Protein AF-A0AAV2DZ24-F1 (afdb_monomer_lite)

Organism: NCBI:txid586398

Structure (mmCIF, N/CA/C/O backbone):
data_AF-A0AAV2DZ24-F1
#
_entry.id   AF-A0AAV2DZ24-F1
#
loop_
_atom_site.group_PDB
_atom_site.id
_atom_site.type_symbol
_atom_site.label_atom_id
_atom_site.label_alt_id
_atom_site.label_comp_id
_atom_site.label_asym_id
_atom_site.label_entity_id
_atom_site.label_seq_id
_atom_site.pdbx_PDB_ins_code
_atom_site.Cartn_x
_atom_site.Cartn_y
_atom_site.Cartn_z
_atom_site.occupancy
_atom_site.B_iso_or_equiv
_atom_site.auth_seq_id
_atom_site.auth_comp_id
_atom_site.auth_asym_id
_atom_site.auth_atom_id
_atom_site.pdbx_PDB_model_num
ATOM 1 N N . MET A 1 1 ? 14.922 5.533 2.831 1.00 26.80 1 MET A N 1
ATOM 2 C CA . MET A 1 1 ? 14.221 6.463 3.749 1.00 26.80 1 MET A CA 1
ATOM 3 C C . MET A 1 1 ? 12.955 6.963 3.055 1.00 26.80 1 MET A C 1
ATOM 5 O O . MET A 1 1 ? 13.013 7.956 2.349 1.00 26.80 1 MET A O 1
ATOM 9 N N . LEU A 1 2 ? 11.831 6.251 3.174 1.00 26.81 2 LEU A N 1
ATOM 10 C CA . LEU A 1 2 ? 10.562 6.656 2.552 1.00 26.81 2 LEU A CA 1
ATOM 11 C C . LEU A 1 2 ? 9.710 7.397 3.588 1.00 26.81 2 LEU A C 1
ATOM 13 O O . LEU A 1 2 ? 9.248 6.819 4.568 1.00 26.81 2 LEU A O 1
ATOM 17 N N . ARG A 1 3 ? 9.577 8.711 3.394 1.00 33.28 3 ARG A N 1
ATOM 18 C CA . ARG A 1 3 ? 8.607 9.572 4.082 1.00 33.28 3 ARG A CA 1
ATOM 19 C C . ARG A 1 3 ? 7.403 9.786 3.157 1.00 33.28 3 ARG A C 1
ATOM 21 O O . ARG A 1 3 ? 7.526 9.596 1.955 1.00 33.28 3 ARG A O 1
ATOM 28 N N . TYR A 1 4 ? 6.298 10.235 3.753 1.00 29.70 4 TYR A N 1
ATOM 29 C CA . TYR A 1 4 ? 4.995 10.611 3.173 1.00 29.70 4 TYR A CA 1
ATOM 30 C C . TYR A 1 4 ? 3.925 9.514 3.183 1.00 29.70 4 TYR A C 1
ATOM 32 O O . TYR A 1 4 ? 3.890 8.603 2.368 1.00 29.70 4 TYR A O 1
ATOM 40 N N . ALA A 1 5 ? 3.026 9.647 4.160 1.00 33.38 5 ALA A N 1
ATOM 41 C CA . ALA A 1 5 ? 1.899 8.760 4.404 1.00 33.38 5 ALA A CA 1
ATOM 42 C C . ALA A 1 5 ? 0.872 9.474 5.312 1.00 33.38 5 ALA A C 1
ATOM 44 O O . ALA A 1 5 ? 0.639 9.077 6.450 1.00 33.38 5 ALA A O 1
ATOM 45 N N . THR A 1 6 ? 0.283 10.583 4.856 1.00 38.00 6 THR A N 1
ATOM 46 C CA . THR A 1 6 ? -0.700 11.362 5.641 1.00 38.00 6 THR A CA 1
ATOM 47 C C . THR A 1 6 ? -2.129 10.798 5.592 1.00 38.00 6 THR A C 1
ATOM 49 O O . THR A 1 6 ? -2.950 11.179 6.419 1.00 38.00 6 THR A O 1
ATOM 52 N N . THR A 1 7 ? -2.421 9.812 4.732 1.00 36.19 7 THR A N 1
ATOM 53 C CA . THR A 1 7 ? -3.761 9.177 4.611 1.00 36.19 7 THR A CA 1
ATOM 54 C C . THR A 1 7 ? -3.827 7.759 5.205 1.00 36.19 7 THR A C 1
ATOM 56 O O . THR A 1 7 ? -4.760 6.995 4.969 1.00 36.19 7 THR A O 1
ATOM 59 N N . VAL A 1 8 ? -2.802 7.358 5.959 1.00 47.25 8 VAL A N 1
ATOM 60 C CA . VAL A 1 8 ? -2.418 5.944 6.095 1.00 47.25 8 VAL A CA 1
ATOM 61 C C . VAL A 1 8 ? -3.111 5.176 7.219 1.00 47.25 8 VAL A C 1
ATOM 63 O O . VAL A 1 8 ? -3.176 3.956 7.170 1.00 47.25 8 VAL A O 1
ATOM 66 N N . LYS A 1 9 ? -3.713 5.836 8.206 1.00 39.12 9 LYS A N 1
ATOM 67 C CA . LYS A 1 9 ? -4.092 5.148 9.450 1.00 39.12 9 LYS A CA 1
ATOM 68 C C . LYS A 1 9 ? -5.255 4.154 9.312 1.00 39.12 9 LYS A C 1
ATOM 70 O O . LYS A 1 9 ? -5.183 3.056 9.855 1.00 39.12 9 LYS A O 1
ATOM 75 N N . SER A 1 10 ? -6.315 4.518 8.594 1.00 40.84 10 SER A N 1
ATOM 76 C CA . SER A 1 10 ? -7.495 3.664 8.373 1.00 40.84 10 SER A CA 1
ATOM 77 C C . SER A 1 10 ? -7.337 2.753 7.156 1.00 40.84 10 SER A C 1
ATOM 79 O O . SER A 1 10 ? -7.785 1.609 7.193 1.00 40.84 10 SER A O 1
ATOM 81 N N . VAL A 1 11 ? -6.655 3.230 6.111 1.00 47.50 11 VAL A N 1
ATOM 82 C CA . VAL A 1 11 ? -6.399 2.457 4.889 1.00 47.50 11 VAL A CA 1
ATOM 83 C C . VAL A 1 11 ? -5.413 1.323 5.167 1.00 47.50 11 VAL A C 1
ATOM 85 O O . VAL A 1 11 ? -5.732 0.181 4.868 1.00 47.50 11 VAL A O 1
ATOM 88 N N . TRP A 1 12 ? -4.284 1.573 5.841 1.00 49.69 12 TRP A N 1
ATOM 89 C CA . TRP A 1 12 ? -3.292 0.517 6.092 1.00 49.69 12 TRP A CA 1
ATOM 90 C C . TRP A 1 12 ? -3.724 -0.513 7.130 1.00 49.69 12 TRP A C 1
ATOM 92 O O . TRP A 1 12 ? -3.498 -1.701 6.920 1.00 49.69 12 TRP A O 1
ATOM 102 N N . ARG A 1 13 ? -4.417 -0.098 8.204 1.00 45.50 13 ARG A N 1
ATOM 103 C CA . ARG A 1 13 ? -5.027 -1.060 9.142 1.00 45.50 13 ARG A CA 1
ATOM 104 C C . ARG A 1 13 ? -6.008 -1.985 8.440 1.00 45.50 13 ARG A C 1
ATOM 106 O O . ARG A 1 13 ? -6.066 -3.161 8.767 1.00 45.50 13 ARG A O 1
ATOM 113 N N . ARG A 1 14 ? -6.791 -1.458 7.494 1.00 46.53 14 ARG A N 1
ATOM 114 C CA . ARG A 1 14 ? -7.742 -2.270 6.742 1.00 46.53 14 ARG A CA 1
ATOM 115 C C . ARG A 1 14 ? -7.029 -3.154 5.726 1.00 46.53 14 ARG A C 1
ATOM 117 O O . ARG A 1 14 ? -7.371 -4.322 5.666 1.00 46.53 14 ARG A O 1
ATOM 124 N N . LEU A 1 15 ? -6.025 -2.652 5.008 1.00 50.81 15 LEU A N 1
ATOM 125 C CA . LEU A 1 15 ? -5.256 -3.421 4.021 1.00 50.81 15 LEU A CA 1
ATOM 126 C C . LEU A 1 15 ? -4.575 -4.651 4.624 1.00 50.81 15 LEU A C 1
ATOM 128 O O . LEU A 1 15 ? -4.702 -5.736 4.067 1.00 50.81 15 LEU A O 1
ATOM 132 N N . LEU A 1 16 ? -3.925 -4.503 5.780 1.00 51.91 16 LEU A N 1
ATOM 133 C CA . LEU A 1 16 ? -3.255 -5.629 6.438 1.00 51.91 16 LEU A CA 1
ATOM 134 C C . LEU A 1 16 ? -4.238 -6.561 7.155 1.00 51.91 16 LEU A C 1
ATOM 136 O O . LEU A 1 16 ? -4.033 -7.765 7.140 1.00 51.91 16 LEU A O 1
ATOM 140 N N . ASN A 1 17 ? -5.355 -6.049 7.685 1.00 51.22 17 ASN A N 1
ATOM 141 C CA . ASN A 1 17 ? -6.379 -6.908 8.296 1.00 51.22 17 ASN A CA 1
ATOM 142 C C . ASN A 1 17 ? -7.316 -7.593 7.288 1.00 51.22 17 ASN A C 1
ATOM 144 O O . ASN A 1 17 ? -8.057 -8.486 7.686 1.00 51.22 17 ASN A O 1
ATOM 148 N N . THR A 1 18 ? -7.362 -7.161 6.021 1.00 47.59 18 THR A N 1
ATOM 149 C CA . THR A 1 18 ? -8.238 -7.773 5.002 1.00 47.59 18 THR A CA 1
ATOM 150 C C . THR A 1 18 ? -7.510 -8.620 3.967 1.00 47.59 18 THR A C 1
ATOM 152 O O . THR A 1 18 ? -8.214 -9.184 3.140 1.00 47.59 18 THR A O 1
ATOM 155 N N . CYS A 1 19 ? -6.172 -8.747 4.018 1.00 50.75 19 CYS A N 1
ATOM 156 C CA . CYS A 1 19 ? -5.307 -9.690 3.269 1.00 50.75 19 CYS A CA 1
ATOM 157 C C . CYS A 1 19 ? -5.603 -9.944 1.771 1.00 50.75 19 CYS A C 1
ATOM 159 O O . CYS A 1 19 ? -4.981 -10.804 1.171 1.00 50.75 19 CYS A O 1
ATOM 161 N N . ALA A 1 20 ? -6.515 -9.213 1.133 1.00 49.25 20 ALA A N 1
ATOM 162 C CA . ALA A 1 20 ? -6.938 -9.477 -0.239 1.00 49.25 20 ALA A CA 1
ATOM 163 C C . ALA A 1 20 ? -6.140 -8.658 -1.263 1.00 49.25 20 ALA A C 1
ATOM 165 O O . ALA A 1 20 ? -6.109 -9.010 -2.435 1.00 49.25 20 ALA A O 1
ATOM 166 N N . GLN A 1 21 ? -5.520 -7.547 -0.840 1.00 55.50 21 GLN A N 1
ATOM 167 C CA . GLN A 1 21 ? -4.658 -6.726 -1.705 1.00 55.50 21 GLN A CA 1
ATOM 168 C C . GLN A 1 21 ? -3.166 -7.027 -1.537 1.00 55.50 21 GLN A C 1
ATOM 170 O O . GLN A 1 21 ? -2.385 -6.755 -2.444 1.00 55.50 21 GLN A O 1
ATOM 175 N N . VAL A 1 22 ? -2.764 -7.561 -0.384 1.00 64.69 22 VAL A N 1
ATOM 176 C CA . VAL A 1 22 ? -1.405 -8.062 -0.159 1.00 64.69 22 VAL A CA 1
ATOM 177 C C . VAL A 1 22 ? -1.432 -9.513 -0.611 1.00 64.69 22 VAL A C 1
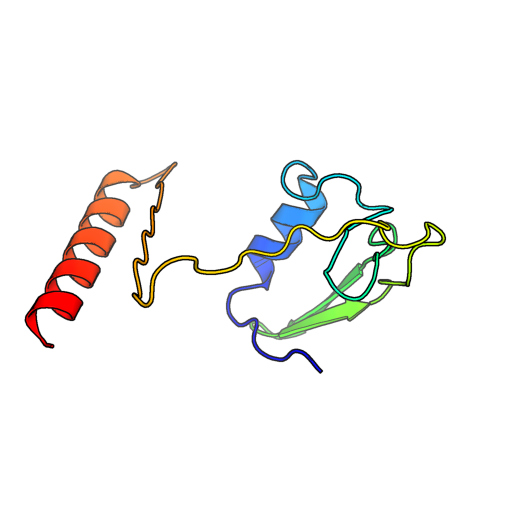ATOM 179 O O . VAL A 1 22 ? -2.235 -10.260 -0.074 1.00 64.69 22 VAL A O 1
ATOM 182 N N . GLY A 1 23 ? -0.631 -9.875 -1.617 1.00 75.00 23 GLY A N 1
ATOM 183 C CA . GLY A 1 23 ? -0.574 -11.240 -2.152 1.00 75.00 23 GLY A CA 1
ATOM 184 C C . GLY A 1 23 ? -0.140 -12.250 -1.088 1.00 75.00 23 GLY A C 1
ATOM 185 O O . GLY A 1 23 ? -0.948 -12.699 -0.287 1.00 75.00 23 GLY A O 1
ATOM 186 N N . ASP A 1 24 ? 1.142 -12.603 -1.060 1.00 84.12 24 ASP A N 1
ATOM 187 C CA . ASP A 1 24 ? 1.721 -13.380 0.040 1.00 84.12 24 ASP A CA 1
ATOM 188 C C . ASP A 1 24 ? 2.364 -12.422 1.062 1.00 84.12 24 ASP A C 1
ATOM 190 O O . ASP A 1 24 ? 3.360 -11.768 0.734 1.00 84.12 24 ASP A O 1
ATOM 194 N N . PRO A 1 25 ? 1.830 -12.302 2.294 1.00 86.62 25 PRO A N 1
ATOM 195 C CA . PRO A 1 25 ? 2.414 -11.449 3.326 1.00 86.62 25 PRO A CA 1
ATOM 196 C C . PRO A 1 25 ? 3.826 -11.863 3.757 1.00 86.62 25 PRO A C 1
ATOM 198 O O . PRO A 1 25 ? 4.561 -11.019 4.259 1.00 86.62 25 PRO A O 1
ATOM 201 N N . SER A 1 26 ? 4.221 -13.126 3.571 1.00 88.31 26 SER A N 1
ATOM 202 C CA . SER A 1 26 ? 5.571 -13.611 3.892 1.00 88.31 26 SER A CA 1
ATOM 203 C C . SER A 1 26 ? 6.612 -13.260 2.818 1.00 88.31 26 SER A C 1
ATOM 205 O O . SER A 1 26 ? 7.823 -13.299 3.069 1.00 88.31 26 SER A O 1
ATOM 207 N N . ALA A 1 27 ? 6.143 -12.888 1.623 1.00 88.75 27 ALA A N 1
ATOM 208 C CA . ALA A 1 27 ? 6.960 -12.669 0.438 1.00 88.75 27 ALA A CA 1
ATOM 209 C C . ALA A 1 27 ? 6.462 -11.474 -0.395 1.00 88.75 27 ALA A C 1
ATOM 211 O O . ALA A 1 27 ? 6.258 -11.568 -1.608 1.00 88.75 27 ALA A O 1
ATOM 212 N N . TYR A 1 28 ? 6.276 -10.314 0.240 1.00 86.12 28 TYR A N 1
ATOM 213 C CA . TYR A 1 28 ? 5.862 -9.106 -0.468 1.00 86.12 28 TYR A CA 1
ATOM 214 C C . TYR A 1 28 ? 7.015 -8.557 -1.317 1.00 86.12 28 TYR A C 1
ATOM 216 O O . TYR A 1 28 ? 7.973 -7.971 -0.806 1.00 86.12 28 TYR A O 1
ATOM 224 N N . VAL A 1 29 ? 6.932 -8.763 -2.630 1.00 83.94 29 VAL A N 1
ATOM 225 C CA . VAL A 1 29 ? 7.989 -8.392 -3.574 1.00 83.94 29 VAL A CA 1
ATOM 226 C C . VAL A 1 29 ? 8.009 -6.881 -3.806 1.00 83.94 29 VAL A C 1
ATOM 228 O O . VAL A 1 29 ? 7.025 -6.284 -4.242 1.00 83.94 29 VAL A O 1
ATOM 231 N N . THR A 1 30 ? 9.169 -6.268 -3.583 1.00 80.56 30 THR A N 1
ATOM 232 C CA . THR A 1 30 ? 9.507 -4.933 -4.094 1.00 80.56 30 THR A CA 1
ATOM 233 C C . THR A 1 30 ? 10.686 -5.041 -5.067 1.00 80.56 30 THR A C 1
ATOM 235 O O . THR A 1 30 ? 11.323 -6.095 -5.113 1.00 80.56 30 THR A O 1
ATOM 238 N N . PRO A 1 31 ? 10.998 -3.995 -5.857 1.00 76.75 31 PRO A N 1
ATOM 239 C CA . PRO A 1 31 ? 12.107 -4.050 -6.811 1.00 76.75 31 PRO A CA 1
ATOM 240 C C . PRO A 1 31 ? 13.465 -4.390 -6.182 1.00 76.75 31 PRO A C 1
ATOM 242 O O . PRO A 1 31 ? 14.282 -5.029 -6.833 1.00 76.75 31 PRO A O 1
ATOM 245 N N . ASP A 1 32 ? 13.690 -3.974 -4.932 1.00 78.75 32 ASP A N 1
ATOM 246 C CA . ASP A 1 32 ? 14.989 -4.099 -4.263 1.00 78.75 32 ASP A CA 1
ATOM 247 C C . ASP A 1 32 ? 15.033 -5.233 -3.227 1.00 78.75 32 ASP A C 1
ATOM 249 O O . ASP A 1 32 ? 16.094 -5.788 -2.949 1.00 78.75 32 ASP A O 1
ATOM 253 N N . VAL A 1 33 ? 13.895 -5.556 -2.603 1.00 84.56 33 VAL A N 1
ATOM 254 C CA . VAL A 1 33 ? 13.831 -6.508 -1.485 1.00 84.56 33 VAL A CA 1
ATOM 255 C C . VAL A 1 33 ? 12.480 -7.213 -1.411 1.00 84.56 33 VAL A C 1
ATOM 257 O O . VAL A 1 33 ? 11.429 -6.621 -1.660 1.00 84.56 33 VAL A O 1
ATOM 260 N N . VAL A 1 34 ? 12.494 -8.482 -1.015 1.00 88.19 34 VAL A N 1
ATOM 261 C CA . VAL A 1 34 ? 11.279 -9.198 -0.618 1.00 88.19 34 VAL A CA 1
ATOM 262 C C . VAL A 1 34 ? 11.075 -8.995 0.877 1.00 88.19 34 VAL A C 1
ATOM 264 O O . VAL A 1 34 ? 11.982 -9.245 1.670 1.00 88.19 34 VAL A O 1
ATOM 267 N N . ILE A 1 35 ? 9.901 -8.506 1.262 1.00 88.94 35 ILE A N 1
ATOM 268 C CA . ILE A 1 35 ? 9.591 -8.119 2.639 1.00 88.94 35 ILE A CA 1
ATOM 269 C C . ILE A 1 35 ? 8.647 -9.153 3.254 1.00 88.94 35 ILE A C 1
ATOM 271 O O . ILE A 1 35 ? 7.602 -9.456 2.682 1.00 88.94 35 ILE A O 1
ATOM 275 N N . ASP A 1 36 ? 9.000 -9.654 4.435 1.00 89.94 36 ASP A N 1
ATOM 276 C CA . ASP A 1 36 ? 8.099 -10.407 5.304 1.00 89.94 36 ASP A CA 1
ATOM 277 C C . ASP A 1 36 ? 7.338 -9.426 6.209 1.00 89.94 36 ASP A C 1
ATOM 279 O O . ASP A 1 36 ? 7.926 -8.652 6.977 1.00 89.94 36 ASP A O 1
ATOM 283 N N . LEU A 1 37 ? 6.014 -9.435 6.062 1.00 88.88 37 LEU A N 1
ATOM 284 C CA . LEU A 1 37 ? 5.068 -8.549 6.733 1.00 88.88 37 LEU A CA 1
ATOM 285 C C . LEU A 1 37 ? 4.252 -9.259 7.826 1.00 88.88 37 LEU A C 1
ATOM 287 O O . LEU A 1 37 ? 3.391 -8.618 8.430 1.00 88.88 37 LEU A O 1
ATOM 291 N N . GLN A 1 38 ? 4.491 -10.548 8.092 1.00 87.62 38 GLN A N 1
ATOM 292 C CA . GLN A 1 38 ? 3.655 -11.349 9.002 1.00 87.62 38 GLN A CA 1
ATOM 293 C C . GLN A 1 38 ? 3.653 -10.826 10.445 1.00 87.62 38 GLN A C 1
ATOM 295 O O . GLN A 1 38 ? 2.619 -10.854 11.108 1.00 87.62 38 GLN A O 1
ATOM 300 N N . ASP A 1 39 ? 4.782 -10.284 10.904 1.00 90.06 39 ASP A N 1
ATOM 301 C CA . ASP A 1 39 ? 4.955 -9.786 12.275 1.00 90.06 39 ASP A CA 1
ATOM 302 C C . ASP A 1 39 ? 4.795 -8.258 12.382 1.00 90.06 39 ASP A C 1
ATOM 304 O O . ASP A 1 39 ? 5.225 -7.634 13.358 1.00 90.06 39 ASP A O 1
ATOM 308 N N . VAL A 1 40 ? 4.208 -7.616 11.365 1.00 88.62 40 VAL A N 1
ATOM 309 C CA . VAL A 1 40 ? 4.075 -6.157 11.340 1.00 88.62 40 VAL A CA 1
ATOM 310 C C . VAL A 1 40 ? 3.021 -5.680 12.335 1.00 88.62 40 VAL A C 1
ATOM 312 O O . VAL A 1 40 ? 1.858 -6.081 12.297 1.00 88.62 40 VAL A O 1
ATOM 315 N N . SER A 1 41 ? 3.409 -4.730 13.185 1.00 84.75 41 SER A N 1
ATOM 316 C CA . SER A 1 41 ? 2.525 -4.098 14.161 1.00 84.75 41 SER A CA 1
ATOM 317 C C . SER A 1 41 ? 2.484 -2.577 13.997 1.00 84.75 41 SER A C 1
ATOM 319 O O . SER A 1 41 ? 3.449 -1.944 13.559 1.00 84.75 41 SER A O 1
ATOM 321 N N . PHE A 1 42 ? 1.348 -1.975 14.367 1.00 86.38 42 PHE A N 1
ATOM 322 C CA . PHE A 1 42 ? 1.133 -0.531 14.272 1.00 86.38 42 PHE A CA 1
ATOM 323 C C . PHE A 1 42 ? 0.775 0.079 15.619 1.00 86.38 42 PHE A C 1
ATOM 325 O O . PHE A 1 42 ? -0.290 -0.201 16.176 1.00 86.38 42 PHE A O 1
ATOM 332 N N . CYS A 1 43 ? 1.601 1.015 16.080 1.00 85.31 43 CYS A N 1
ATOM 333 C CA . CYS A 1 43 ? 1.336 1.812 17.270 1.00 85.31 43 CYS A CA 1
ATOM 334 C C . CYS A 1 43 ? 0.950 3.248 16.888 1.00 85.31 43 CYS A C 1
ATOM 336 O O . CYS A 1 43 ? 1.603 3.908 16.082 1.00 85.31 43 CYS A O 1
ATOM 338 N N . SER A 1 44 ? -0.146 3.753 17.450 1.00 89.19 44 SER A N 1
ATOM 339 C CA . SER A 1 44 ? -0.603 5.121 17.201 1.00 89.19 44 SER A CA 1
ATOM 340 C C . SER A 1 44 ? 0.242 6.119 17.991 1.00 89.19 44 SER A C 1
ATOM 342 O O . SER A 1 44 ? 0.193 6.101 19.214 1.00 89.19 44 SER A O 1
ATOM 344 N N . LEU A 1 45 ? 0.919 7.048 17.310 1.00 89.88 45 LEU A N 1
ATOM 345 C CA . LEU A 1 45 ? 1.684 8.118 17.968 1.00 89.88 45 LEU A CA 1
ATOM 346 C C . LEU A 1 45 ? 0.885 9.424 18.106 1.00 89.88 45 LEU A C 1
ATOM 348 O O . LEU A 1 45 ? 1.055 10.162 19.067 1.00 89.88 45 LEU A O 1
ATOM 352 N N . SER A 1 46 ? 0.017 9.735 17.140 1.00 90.00 46 SER A N 1
ATOM 353 C CA . SER A 1 46 ? -0.912 10.875 17.198 1.00 90.00 46 SER A CA 1
ATOM 354 C C . SER A 1 46 ? -2.089 10.658 16.244 1.00 90.00 46 SER A C 1
ATOM 356 O O . SER A 1 46 ? -2.149 9.638 15.555 1.00 90.00 46 SER A O 1
ATOM 358 N N . SER A 1 47 ? -3.025 11.608 16.154 1.00 83.69 47 SER A N 1
ATOM 359 C CA . SER A 1 47 ? -4.152 11.556 15.204 1.00 83.69 47 SER A CA 1
ATOM 360 C C . SER A 1 47 ? -3.708 11.302 13.755 1.00 83.69 47 SER A C 1
ATOM 362 O O . SER A 1 47 ? -4.361 10.541 13.045 1.00 83.69 47 SER 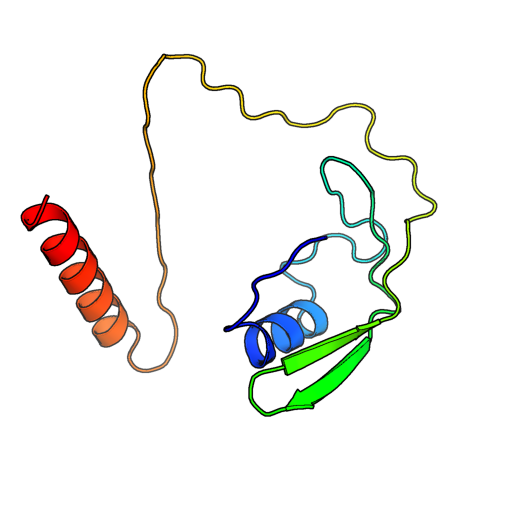A O 1
ATOM 364 N N . SER A 1 48 ? -2.553 11.839 13.357 1.00 82.50 48 SER A N 1
ATOM 365 C CA . SER A 1 48 ? -2.001 11.769 11.999 1.00 82.50 48 SER A CA 1
ATOM 366 C C . SER A 1 48 ? -0.694 10.975 11.870 1.00 82.50 48 SER A C 1
ATOM 368 O O . SER A 1 48 ? -0.106 10.953 10.791 1.00 82.50 48 SER A O 1
ATOM 370 N N . ARG A 1 49 ? -0.214 10.317 12.939 1.00 82.50 49 ARG A N 1
ATOM 371 C CA . ARG A 1 49 ? 1.042 9.543 12.917 1.00 82.50 49 ARG A CA 1
ATOM 372 C C . ARG A 1 49 ? 0.882 8.139 13.485 1.00 82.50 49 ARG A C 1
ATOM 374 O O . ARG A 1 49 ? 0.227 7.929 14.508 1.00 82.50 49 ARG A O 1
ATOM 381 N N . VAL A 1 50 ? 1.534 7.188 12.823 1.00 86.69 50 VAL A N 1
ATOM 382 C CA . VAL A 1 50 ? 1.583 5.771 13.190 1.00 86.69 50 VAL A CA 1
ATOM 383 C C . VAL A 1 50 ? 3.031 5.311 13.108 1.00 86.69 50 VAL A C 1
ATOM 385 O O . VAL A 1 50 ? 3.714 5.613 12.132 1.00 86.69 50 VAL A O 1
ATOM 388 N N . LEU A 1 51 ? 3.481 4.590 14.127 1.00 86.62 51 LEU A N 1
ATOM 389 C CA . LEU A 1 51 ? 4.715 3.824 14.101 1.00 86.62 51 LEU A CA 1
ATOM 390 C C . LEU A 1 51 ? 4.414 2.426 13.557 1.00 86.62 51 LEU A C 1
ATOM 392 O O . LEU A 1 51 ? 3.488 1.778 14.039 1.00 86.62 51 LEU A O 1
ATOM 396 N N . CYS A 1 52 ? 5.199 1.982 12.583 1.00 88.31 52 CYS A N 1
ATOM 397 C CA . CYS A 1 52 ? 5.164 0.632 12.031 1.00 88.31 52 CYS A CA 1
ATOM 398 C C . CYS A 1 52 ? 6.455 -0.093 12.435 1.00 88.31 52 CYS A C 1
ATOM 400 O O . CYS A 1 52 ? 7.539 0.466 12.253 1.00 88.31 52 CYS A O 1
ATOM 402 N N . THR A 1 53 ? 6.346 -1.297 12.995 1.00 89.56 53 THR A N 1
ATOM 403 C CA . THR A 1 53 ? 7.483 -2.145 13.405 1.00 89.56 53 THR A CA 1
ATOM 404 C C . THR A 1 53 ? 7.254 -3.594 12.979 1.00 89.56 53 THR A C 1
ATOM 406 O O . THR A 1 53 ? 6.128 -3.960 12.662 1.00 89.56 53 THR A O 1
ATOM 409 N N . GLY A 1 54 ? 8.306 -4.420 12.976 1.00 88.75 54 GLY A N 1
ATOM 410 C CA . GLY A 1 54 ? 8.204 -5.870 12.735 1.00 88.75 54 GLY A CA 1
ATOM 411 C C . GLY A 1 54 ? 8.384 -6.319 11.281 1.00 88.75 54 GLY A C 1
ATOM 412 O O . GLY A 1 54 ? 8.554 -7.508 11.040 1.00 88.75 54 GLY A O 1
ATOM 413 N N . ALA A 1 55 ? 8.430 -5.392 10.318 1.00 89.69 55 ALA A N 1
ATOM 414 C CA . ALA A 1 55 ? 8.797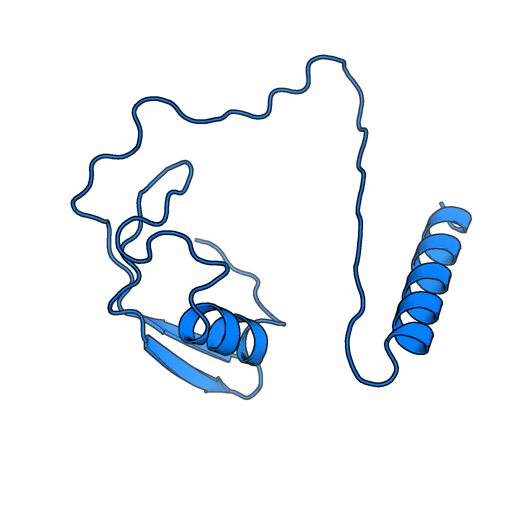 -5.721 8.940 1.00 89.69 55 ALA A CA 1
ATOM 415 C C . ALA A 1 55 ? 10.273 -6.140 8.867 1.00 89.69 55 ALA A C 1
ATOM 417 O O . ALA A 1 55 ? 11.144 -5.447 9.405 1.00 89.69 55 ALA A O 1
ATOM 418 N N . LYS A 1 56 ? 10.552 -7.246 8.177 1.00 91.56 56 LYS A N 1
ATOM 419 C CA . LYS A 1 56 ? 11.900 -7.813 8.037 1.00 91.56 56 LYS A CA 1
ATOM 420 C C . LYS A 1 56 ? 12.130 -8.322 6.608 1.00 91.56 56 LYS A C 1
ATOM 422 O O . LYS A 1 56 ? 11.159 -8.535 5.884 1.00 91.56 56 LYS A O 1
ATOM 427 N N . PRO A 1 57 ? 13.386 -8.494 6.164 1.00 88.81 57 PRO A N 1
ATOM 428 C CA . PRO A 1 57 ? 13.658 -9.169 4.900 1.00 88.81 57 PRO A CA 1
ATOM 429 C C . PRO A 1 57 ? 13.080 -10.586 4.938 1.00 88.81 57 PRO A C 1
ATOM 431 O O . PRO A 1 57 ? 13.241 -11.290 5.936 1.00 88.81 57 PRO A O 1
ATOM 434 N N . SER A 1 58 ? 12.413 -10.993 3.862 1.00 88.56 58 SER A N 1
ATOM 435 C CA . SER A 1 58 ? 11.995 -12.381 3.688 1.00 88.56 58 SER A CA 1
ATOM 436 C C . SER A 1 58 ? 13.227 -13.275 3.531 1.00 88.56 58 SER A C 1
ATOM 438 O O . SER A 1 58 ? 14.262 -12.850 3.015 1.00 88.56 58 SER A O 1
ATOM 440 N N . THR A 1 59 ? 13.112 -14.529 3.963 1.00 85.50 59 THR A N 1
ATOM 441 C CA . THR A 1 59 ? 14.120 -15.569 3.699 1.00 85.50 59 THR A CA 1
ATOM 442 C C . THR A 1 59 ? 14.105 -16.028 2.241 1.00 85.50 59 THR A C 1
ATOM 444 O O . THR A 1 59 ? 15.052 -16.666 1.785 1.00 85.50 59 THR A O 1
ATOM 447 N N . THR A 1 60 ? 13.043 -15.696 1.505 1.00 79.62 60 THR A N 1
ATOM 448 C CA . THR A 1 60 ? 12.915 -15.965 0.075 1.00 79.62 60 THR A CA 1
ATOM 449 C C . THR A 1 60 ? 13.878 -15.072 -0.700 1.00 79.62 60 THR A C 1
ATOM 451 O O . THR A 1 60 ? 13.860 -13.848 -0.546 1.00 79.62 60 THR A O 1
ATOM 454 N N . LEU A 1 61 ? 14.708 -15.673 -1.554 1.00 71.12 61 LEU A N 1
ATOM 455 C CA . LEU A 1 61 ? 15.532 -14.916 -2.495 1.00 71.12 61 LEU A CA 1
ATOM 456 C C . LEU A 1 61 ? 14.619 -14.098 -3.419 1.00 71.12 61 LEU A C 1
ATOM 458 O O . LEU A 1 61 ? 13.577 -14.581 -3.864 1.00 71.12 61 LEU A O 1
ATOM 462 N N . GLY A 1 62 ? 14.999 -12.844 -3.676 1.00 68.75 62 GLY A N 1
ATOM 463 C CA . GLY A 1 62 ? 14.263 -11.981 -4.596 1.00 68.75 62 GLY A CA 1
ATOM 464 C C . GLY A 1 62 ? 14.107 -12.623 -5.976 1.00 68.75 62 GLY A C 1
ATOM 465 O O . GLY A 1 62 ? 14.954 -13.425 -6.371 1.00 68.75 62 GLY A O 1
ATOM 466 N N . PRO A 1 63 ? 13.028 -12.309 -6.711 1.00 71.62 63 PRO A N 1
ATOM 467 C CA . PRO A 1 63 ? 12.792 -12.917 -8.013 1.00 71.62 63 PRO A CA 1
ATOM 468 C C . PRO A 1 63 ? 13.948 -12.612 -8.972 1.00 71.62 63 PRO A C 1
ATOM 470 O O . PRO A 1 63 ? 14.356 -11.460 -9.112 1.00 71.62 63 PRO A O 1
ATOM 473 N N . GLU A 1 64 ? 14.436 -13.638 -9.676 1.00 72.75 64 GLU A N 1
ATOM 474 C CA . GLU A 1 64 ? 15.508 -13.495 -10.677 1.00 72.75 64 GLU A CA 1
ATOM 475 C C . GLU A 1 64 ? 15.096 -12.598 -11.855 1.00 72.75 64 GLU A C 1
ATOM 477 O O . GLU A 1 64 ? 15.939 -12.016 -12.537 1.00 72.75 64 GLU A O 1
ATOM 482 N N . ILE A 1 65 ? 13.787 -12.466 -12.087 1.00 71.31 65 ILE A N 1
ATOM 483 C CA . ILE A 1 65 ? 13.209 -11.672 -13.166 1.00 71.31 65 ILE A CA 1
ATOM 484 C C . ILE A 1 65 ? 12.315 -10.595 -12.558 1.00 71.31 65 ILE A C 1
ATOM 486 O O . ILE A 1 65 ? 11.248 -10.878 -12.013 1.00 71.31 65 ILE A O 1
ATOM 490 N N . LEU A 1 66 ? 12.730 -9.337 -12.700 1.00 73.19 66 LEU A N 1
ATOM 491 C CA . LEU A 1 66 ? 11.912 -8.183 -12.342 1.00 73.19 66 LEU A CA 1
ATOM 492 C C . LEU A 1 66 ? 11.106 -7.713 -13.553 1.00 73.19 66 LEU A C 1
ATOM 494 O O . LEU A 1 66 ? 11.654 -7.458 -14.629 1.00 73.19 66 LEU A O 1
ATOM 498 N N . MET A 1 67 ? 9.797 -7.529 -13.368 1.00 66.69 67 MET A N 1
ATOM 499 C CA . MET A 1 67 ? 8.976 -6.842 -14.360 1.00 66.69 67 MET A CA 1
ATOM 500 C C . MET A 1 67 ? 9.345 -5.361 -14.387 1.00 66.69 67 MET A C 1
ATOM 502 O O . MET A 1 67 ? 9.013 -4.600 -13.479 1.00 66.69 67 MET A O 1
ATOM 506 N N . ARG A 1 68 ? 10.025 -4.941 -15.454 1.00 68.44 68 ARG A N 1
ATOM 507 C CA . ARG A 1 68 ? 10.363 -3.538 -15.685 1.00 68.44 68 ARG A CA 1
ATOM 508 C C . ARG A 1 68 ? 9.382 -2.922 -16.672 1.00 68.44 68 ARG A C 1
ATOM 510 O O . ARG A 1 68 ? 9.307 -3.346 -17.823 1.00 68.44 68 ARG A O 1
ATOM 517 N N . LEU A 1 69 ? 8.682 -1.874 -16.247 1.00 69.25 69 LEU A N 1
ATOM 518 C CA . LEU A 1 69 ? 7.934 -1.011 -17.159 1.00 69.25 69 LEU A CA 1
ATOM 519 C C . LEU A 1 69 ? 8.932 -0.106 -17.889 1.00 69.25 69 LEU A C 1
ATOM 521 O O . LEU A 1 69 ? 9.496 0.811 -17.298 1.00 69.25 69 LEU A O 1
ATOM 525 N N . ILE A 1 70 ? 9.189 -0.399 -19.163 1.00 72.69 70 ILE A N 1
ATOM 526 C CA . ILE A 1 70 ? 10.041 0.424 -20.027 1.00 72.69 70 ILE A CA 1
ATOM 527 C C . ILE A 1 70 ? 9.128 1.159 -21.012 1.00 72.69 70 ILE A C 1
ATOM 529 O O . ILE A 1 70 ? 8.445 0.487 -21.791 1.00 72.69 70 ILE A O 1
ATOM 533 N N . PRO A 1 71 ? 9.103 2.502 -21.021 1.00 64.06 71 PRO A N 1
ATOM 534 C CA . PRO A 1 71 ? 8.404 3.240 -22.064 1.00 64.06 71 PRO A CA 1
ATOM 535 C C . PRO A 1 71 ? 9.094 2.979 -23.409 1.00 64.06 71 PRO A C 1
ATOM 537 O O . PRO A 1 71 ? 10.302 3.163 -23.541 1.00 64.06 71 PRO A O 1
ATOM 540 N N . ARG A 1 72 ? 8.334 2.474 -24.386 1.00 68.38 72 ARG A N 1
ATOM 541 C CA . ARG A 1 72 ? 8.837 2.105 -25.722 1.00 68.38 72 ARG A CA 1
ATOM 542 C C . ARG A 1 72 ? 8.877 3.292 -26.680 1.00 68.38 72 ARG A C 1
ATOM 544 O O . ARG A 1 72 ? 9.804 3.380 -27.474 1.00 68.38 72 ARG A O 1
ATOM 551 N N . ASP A 1 73 ? 7.928 4.211 -26.530 1.00 74.12 73 ASP A N 1
ATOM 552 C CA . ASP A 1 73 ? 7.806 5.416 -27.341 1.00 74.12 73 ASP A CA 1
ATOM 553 C C . ASP A 1 73 ? 7.972 6.642 -26.441 1.00 74.12 73 ASP A C 1
ATOM 555 O O . ASP A 1 73 ? 7.452 6.684 -25.323 1.00 74.12 73 ASP A O 1
ATOM 559 N N . CYS A 1 74 ? 8.724 7.633 -26.909 1.00 60.44 74 CYS A N 1
ATOM 560 C CA . CYS A 1 74 ? 9.045 8.866 -26.196 1.00 60.44 74 CYS A CA 1
ATOM 561 C C . CYS A 1 74 ? 7.777 9.719 -25.986 1.00 60.44 74 CYS A C 1
ATOM 563 O O . CYS A 1 74 ? 7.523 10.662 -26.729 1.00 60.44 74 CYS A O 1
ATOM 565 N N . GLY A 1 75 ? 6.954 9.384 -24.993 1.00 67.50 75 GLY A N 1
ATOM 566 C CA . GLY A 1 75 ? 5.734 10.116 -24.672 1.00 67.50 75 GLY A CA 1
ATOM 567 C C . GLY A 1 75 ? 5.189 9.767 -23.291 1.00 67.50 75 GLY A C 1
ATOM 568 O O . GLY A 1 75 ? 5.343 8.651 -22.800 1.00 67.50 75 GLY A O 1
ATOM 569 N N . TRP A 1 76 ? 4.528 10.734 -22.659 1.00 64.12 76 TRP A N 1
ATOM 570 C CA . TRP A 1 76 ? 3.854 10.541 -21.378 1.00 64.12 76 TRP A CA 1
ATOM 571 C C . TRP A 1 76 ? 2.378 10.260 -21.644 1.00 64.12 76 TRP A C 1
ATOM 573 O O . TRP A 1 76 ? 1.609 11.172 -21.937 1.00 64.12 76 TRP A O 1
ATOM 583 N N . LYS A 1 77 ? 1.968 8.992 -21.556 1.00 65.56 77 LYS A N 1
ATOM 584 C CA . LYS A 1 77 ? 0.552 8.612 -21.578 1.00 65.56 77 LYS A CA 1
ATOM 585 C C . LYS A 1 77 ? 0.168 8.097 -20.198 1.00 65.56 77 LYS A C 1
ATOM 587 O O . LYS A 1 77 ? 0.424 6.945 -19.868 1.00 65.56 77 LYS A O 1
ATOM 592 N N . ALA A 1 78 ? -0.413 8.972 -19.384 1.00 67.38 78 ALA A N 1
ATOM 593 C CA . ALA A 1 78 ? -0.954 8.605 -18.083 1.00 67.38 78 ALA A CA 1
ATOM 594 C C . ALA A 1 78 ? -2.453 8.310 -18.215 1.00 67.38 78 ALA A C 1
ATOM 596 O O . ALA A 1 78 ? -3.205 9.115 -18.760 1.00 67.38 78 ALA A O 1
ATOM 597 N N . TRP A 1 79 ? -2.884 7.159 -17.706 1.00 79.00 79 TRP A N 1
ATOM 598 C CA . TRP A 1 79 ? -4.292 6.827 -17.498 1.00 79.00 79 TRP A CA 1
ATOM 599 C C . TRP A 1 79 ? -4.482 6.620 -15.998 1.00 79.00 79 TRP A C 1
ATOM 601 O O . TRP A 1 79 ? -3.754 5.841 -15.386 1.00 79.00 79 TRP A O 1
ATOM 611 N N . GLY A 1 80 ? -5.451 7.314 -15.405 1.00 79.31 80 GLY A N 1
ATOM 612 C CA . GLY A 1 80 ? -5.922 7.041 -14.049 1.00 79.31 80 GLY A CA 1
ATOM 613 C C . GLY A 1 80 ? -7.398 6.658 -14.068 1.00 79.31 80 GLY A C 1
ATOM 614 O O . GLY A 1 80 ? -8.188 7.303 -14.752 1.00 79.31 80 GLY A O 1
ATOM 615 N N . GLU A 1 81 ? -7.767 5.620 -13.326 1.00 85.31 81 GLU A N 1
ATOM 616 C CA . GLU A 1 81 ? -9.161 5.246 -13.081 1.00 85.31 81 GLU A CA 1
ATOM 617 C C . GLU A 1 81 ? -9.421 5.251 -11.573 1.00 85.31 81 GLU A C 1
ATOM 619 O O . GLU A 1 81 ? -8.563 4.853 -10.783 1.00 85.31 81 GLU A O 1
ATOM 624 N N . ILE A 1 82 ? -10.600 5.721 -11.163 1.00 84.38 82 ILE A N 1
ATOM 625 C CA . ILE A 1 82 ? -11.027 5.711 -9.765 1.00 84.38 82 ILE A CA 1
ATOM 626 C C . ILE A 1 82 ? -12.444 5.145 -9.694 1.00 84.38 82 ILE A C 1
ATOM 628 O O . ILE A 1 82 ? -13.367 5.681 -10.304 1.00 84.38 82 ILE A O 1
ATOM 632 N N . SER A 1 83 ? -1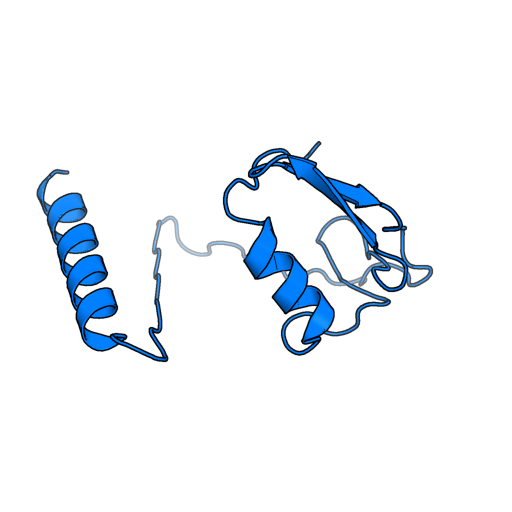2.618 4.090 -8.899 1.00 89.81 83 SER A N 1
ATOM 633 C CA . SER A 1 83 ? -13.917 3.473 -8.624 1.00 89.81 83 SER A CA 1
ATOM 634 C C . SER A 1 83 ? -14.455 3.902 -7.256 1.00 89.81 83 SER A C 1
ATOM 636 O O . SER A 1 83 ? -13.746 3.860 -6.250 1.00 89.81 83 SER A O 1
ATOM 638 N N . TYR A 1 84 ? -15.734 4.281 -7.197 1.00 89.94 84 TYR A N 1
ATOM 639 C CA . TYR A 1 84 ? -16.413 4.681 -5.961 1.00 89.94 84 TYR A CA 1
ATOM 640 C C . TYR A 1 84 ? -17.483 3.655 -5.579 1.00 89.94 84 TYR A C 1
ATOM 642 O O . TYR A 1 84 ? -18.457 3.471 -6.302 1.00 89.94 84 TYR A O 1
ATOM 650 N N . GLY A 1 85 ? -17.344 3.038 -4.403 1.00 87.75 85 GLY A N 1
ATOM 651 C CA . GLY A 1 85 ? -18.343 2.135 -3.816 1.00 87.75 85 GLY A CA 1
ATOM 652 C C . GLY A 1 85 ? -18.847 2.613 -2.451 1.00 87.75 85 GLY A C 1
ATOM 653 O O . GLY A 1 85 ? -18.154 3.361 -1.755 1.00 87.75 85 GLY A O 1
ATOM 654 N N . GLY A 1 86 ? -20.049 2.182 -2.058 1.00 90.00 86 GLY A N 1
ATOM 655 C CA . GLY A 1 86 ? -20.658 2.478 -0.753 1.00 90.00 86 GLY A CA 1
ATOM 656 C C . GLY A 1 86 ? -21.496 3.761 -0.710 1.00 90.00 86 GLY A C 1
ATOM 657 O O . GLY A 1 86 ? -21.834 4.337 -1.743 1.00 90.00 86 GLY A O 1
ATOM 658 N N . TYR A 1 87 ? -21.840 4.212 0.502 1.00 88.69 87 TYR A N 1
ATOM 659 C CA . TYR A 1 87 ? -22.714 5.372 0.715 1.00 88.69 87 TYR A CA 1
ATOM 660 C C . TYR A 1 87 ? -22.224 6.600 -0.071 1.00 88.69 87 TYR A C 1
ATOM 662 O O . TYR A 1 87 ? -21.029 6.926 -0.071 1.00 88.69 87 TYR A O 1
ATOM 670 N N . LYS A 1 88 ? -23.154 7.248 -0.784 1.00 93.19 88 LYS A N 1
ATOM 671 C CA . LYS A 1 88 ? -22.903 8.440 -1.611 1.00 93.19 88 LYS A CA 1
ATOM 672 C C . LYS A 1 88 ? -21.780 8.279 -2.649 1.00 93.19 88 LYS A C 1
ATOM 674 O O . LYS A 1 88 ? -21.088 9.242 -2.976 1.00 93.19 88 LYS A O 1
ATOM 679 N N . CYS A 1 89 ? -21.555 7.073 -3.175 1.00 93.00 89 CYS A N 1
ATOM 680 C CA . CYS A 1 89 ? -20.535 6.842 -4.203 1.00 93.00 89 CYS A CA 1
ATOM 681 C C . CYS A 1 89 ? -20.721 7.729 -5.444 1.00 93.00 89 CYS A C 1
ATOM 683 O O . CYS A 1 89 ? -19.740 8.271 -5.944 1.00 93.00 89 CYS A O 1
ATOM 685 N N . VAL A 1 90 ? -21.965 7.958 -5.875 1.00 95.88 90 VAL A N 1
ATOM 686 C CA . VAL A 1 90 ? -22.284 8.811 -7.032 1.00 95.88 90 VAL A CA 1
ATOM 687 C C . VAL A 1 90 ? -21.904 10.274 -6.784 1.00 95.88 90 VAL A C 1
ATOM 689 O O . VAL A 1 90 ? -21.309 10.904 -7.653 1.00 95.88 90 VAL A O 1
ATOM 692 N N . GLU A 1 91 ? -22.203 10.823 -5.602 1.00 96.25 91 GLU A N 1
ATOM 693 C CA . GLU A 1 91 ? -21.830 12.203 -5.246 1.00 96.25 91 GLU A CA 1
ATOM 694 C C . GLU A 1 91 ? -20.306 12.378 -5.239 1.00 96.25 91 GLU A C 1
ATOM 696 O O . GLU A 1 91 ? -19.784 13.346 -5.789 1.00 96.25 91 GLU A O 1
ATOM 701 N N . ARG A 1 92 ? -19.580 11.403 -4.678 1.00 95.25 92 ARG A N 1
ATOM 702 C CA . ARG A 1 92 ? -18.111 11.419 -4.650 1.00 95.25 92 ARG A CA 1
ATOM 703 C C . ARG A 1 92 ? -17.497 11.289 -6.043 1.00 95.25 92 ARG A C 1
ATOM 705 O O . ARG A 1 92 ? -16.546 12.007 -6.339 1.00 95.25 92 ARG A O 1
ATOM 712 N N . ALA A 1 93 ? -18.061 10.433 -6.896 1.00 95.31 93 ALA A N 1
ATOM 713 C CA . ALA A 1 93 ? -17.628 10.294 -8.284 1.00 95.31 93 ALA A CA 1
ATOM 714 C C . ALA A 1 93 ? -17.798 11.609 -9.060 1.00 95.31 93 ALA A C 1
ATOM 716 O O . ALA A 1 93 ? -16.868 12.053 -9.729 1.00 95.31 93 ALA A O 1
ATOM 717 N N . LYS A 1 94 ? -18.944 12.285 -8.897 1.00 95.88 94 LYS A N 1
ATOM 718 C CA . LYS A 1 94 ? -19.198 13.603 -9.505 1.00 95.88 94 LYS A CA 1
ATOM 719 C C . LYS A 1 94 ? -18.235 14.679 -8.997 1.00 95.88 94 LYS A C 1
ATOM 721 O O . LYS A 1 94 ? -17.735 15.474 -9.784 1.00 95.88 94 LYS A O 1
ATOM 726 N N 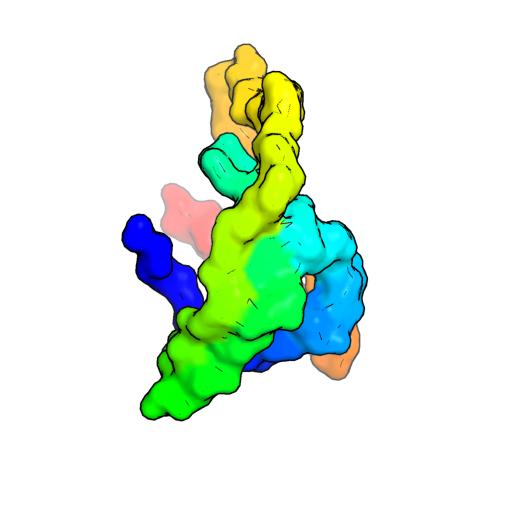. ALA A 1 95 ? -17.936 14.697 -7.697 1.00 94.94 95 ALA A N 1
ATOM 727 C CA . ALA A 1 95 ? -16.983 15.652 -7.132 1.00 94.94 95 ALA A CA 1
ATOM 728 C C . ALA A 1 95 ? -15.564 15.465 -7.702 1.00 94.94 95 ALA A C 1
ATOM 730 O O . ALA A 1 95 ? -14.891 16.443 -8.027 1.00 94.94 95 ALA A O 1
ATOM 731 N N . ALA A 1 96 ? -15.121 14.217 -7.861 1.00 93.12 96 ALA A N 1
ATOM 732 C CA . ALA A 1 96 ? -13.822 13.911 -8.450 1.00 93.12 96 ALA A CA 1
ATOM 733 C C . ALA A 1 96 ? -13.755 14.256 -9.942 1.00 93.12 96 ALA A C 1
ATOM 735 O O . ALA A 1 96 ? -12.765 14.828 -10.392 1.00 93.12 96 ALA A O 1
ATOM 736 N N . GLU A 1 97 ? -14.820 13.978 -10.694 1.00 93.31 97 GLU A N 1
ATOM 737 C CA . GLU A 1 97 ? -14.934 14.383 -12.096 1.00 93.31 97 GLU A CA 1
ATOM 738 C C . GLU A 1 97 ? -14.839 15.908 -12.249 1.00 93.31 97 GLU A C 1
ATOM 740 O O . GLU A 1 97 ? -14.046 16.400 -13.056 1.00 93.31 97 GLU A O 1
ATOM 745 N N . HIS A 1 98 ? -15.571 16.661 -11.424 1.00 94.06 98 HIS A N 1
ATOM 746 C CA . HIS A 1 98 ? -15.499 18.119 -11.415 1.00 94.06 98 HIS A CA 1
ATOM 747 C C . HIS A 1 98 ? -14.078 18.626 -11.124 1.00 94.06 98 HIS A C 1
ATOM 749 O O . HIS A 1 98 ? -13.576 19.493 -11.839 1.00 94.06 98 HIS A O 1
ATOM 755 N N . LEU A 1 99 ? -13.406 18.061 -10.115 1.00 92.56 99 LEU A N 1
ATOM 756 C CA . LEU A 1 99 ? -12.031 18.418 -9.759 1.00 92.56 99 LEU A CA 1
ATOM 757 C C . LEU A 1 99 ? -11.075 18.218 -10.944 1.00 92.56 99 LEU A C 1
ATOM 759 O O . LEU A 1 99 ? -10.345 19.139 -11.307 1.00 92.56 99 LEU A O 1
ATOM 763 N N . VAL A 1 100 ? -11.097 17.033 -11.563 1.00 89.00 100 VAL A N 1
ATOM 764 C CA . VAL A 1 100 ? -10.210 16.696 -12.687 1.00 89.00 100 VAL A CA 1
ATOM 765 C C . VAL A 1 100 ? -10.445 17.640 -13.864 1.00 89.00 100 VAL A C 1
ATOM 767 O O . VAL A 1 100 ? -9.486 18.156 -14.436 1.00 89.00 100 VAL A O 1
ATOM 770 N N . ARG A 1 101 ? -11.708 17.934 -14.198 1.00 87.69 101 ARG A N 1
ATOM 771 C CA . ARG A 1 101 ? -12.031 18.881 -15.275 1.00 87.69 101 ARG A CA 1
ATOM 772 C C . ARG A 1 101 ? -11.522 20.289 -14.995 1.00 87.69 101 ARG A C 1
ATOM 774 O O . ARG A 1 101 ? -11.024 20.935 -15.913 1.00 87.69 101 ARG A O 1
ATOM 781 N N . THR A 1 102 ? -11.659 20.767 -13.763 1.00 90.81 102 THR A N 1
ATOM 782 C CA . THR A 1 102 ? -11.207 22.109 -13.378 1.00 90.81 102 THR A CA 1
ATOM 783 C C . THR A 1 102 ? -9.686 22.216 -13.417 1.00 90.81 102 THR A C 1
ATOM 785 O O . THR A 1 102 ? -9.159 23.215 -13.893 1.00 90.81 102 THR A O 1
ATOM 788 N N . LEU A 1 103 ? -8.969 21.177 -12.982 1.00 82.56 103 LEU A N 1
ATOM 789 C CA . LE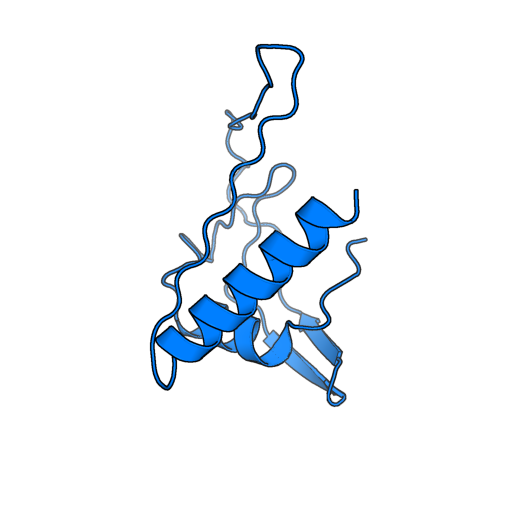U A 1 103 ? -7.508 21.139 -13.068 1.00 82.56 103 LEU A CA 1
ATOM 790 C C . LEU A 1 103 ? -7.021 21.145 -14.519 1.00 82.56 103 LEU A C 1
ATOM 792 O O . LEU A 1 103 ? -6.077 21.858 -14.834 1.00 82.56 103 LEU A O 1
ATOM 796 N N . TYR A 1 104 ? -7.691 20.405 -15.404 1.00 73.12 104 TYR A N 1
ATOM 797 C CA . TYR A 1 104 ? -7.294 20.321 -16.810 1.00 73.12 104 TYR A CA 1
ATOM 798 C C . TYR A 1 104 ? -7.583 21.605 -17.601 1.00 73.12 104 TYR A C 1
ATOM 800 O O . TYR A 1 104 ? -6.868 21.920 -18.542 1.00 73.12 104 TYR A O 1
ATOM 808 N N . LYS A 1 105 ? -8.633 22.356 -17.244 1.00 67.50 105 LYS A N 1
ATOM 809 C CA . LYS A 1 105 ? -8.976 23.626 -17.913 1.00 67.50 105 LYS A CA 1
ATOM 810 C C . LYS A 1 105 ? -8.104 24.816 -17.495 1.00 67.50 105 LYS A C 1
ATOM 812 O O . LYS A 1 105 ? -8.147 25.834 -18.173 1.00 67.50 105 LYS A O 1
ATOM 817 N N . ASN A 1 106 ? -7.381 24.707 -16.380 1.00 56.16 106 ASN A N 1
ATOM 818 C CA . ASN A 1 106 ? -6.530 25.768 -15.828 1.00 56.16 106 ASN A CA 1
ATOM 819 C C . ASN A 1 106 ? -5.025 25.531 -16.091 1.00 56.16 106 ASN A C 1
ATOM 821 O O . ASN A 1 106 ? -4.195 26.153 -15.428 1.00 56.16 106 ASN A O 1
ATOM 825 N N . GLN A 1 107 ? -4.682 24.620 -17.009 1.00 51.84 107 GLN A N 1
ATOM 826 C CA . GLN A 1 107 ? -3.341 24.480 -17.591 1.00 51.84 107 GLN A CA 1
ATOM 827 C C . GLN A 1 107 ? -3.303 25.138 -18.966 1.00 51.84 107 GLN A C 1
ATOM 829 O O . GLN A 1 107 ? -2.245 25.719 -19.285 1.00 51.84 107 GLN A O 1
#

Secondary structure (DSSP, 8-state):
-----TTHHHHHHHHHHH-SSSS-TTSEE-SS-EEE-TT-EEEEEETTEEEEE--EE-SSPPPSS------SSSS----------STTHHHHHHHHHHHHHHHHHT-

pLDDT: mean 74.57, std 18.63, range [26.8, 96.25]

Radius of gyration: 18.56 Å; chains: 1; bounding box: 38×42×45 Å

Foldseek 3Di:
DDDDDQPCDPVVVCCVVVVPPQPDLLFRADPVFTKRNPQWDWDDPDPRDIDIDDIDTHPDDHDPDDDDDDDPDPDDDDDDDDAADDDPSVVVVVVVVVVVVVVVVVD

InterPro domains:
  IPR010839 Acyclic terpene utilisation, N-terminal [PF07287] (22-103)

Sequence (107 aa):
MLRYATTVKSVWRRLLNTCAQVGDPSAYVTPDVVIDLQDVSFCSLSSSRVLCTGAKPSTTLGPEILMRLIPRDCGWKAWGEISYGGYKCVERAKAAEHLVRTLYKNQ